Protein AF-A0A838R3R5-F1 (afdb_monomer)

Foldseek 3Di:
DPPPPQDDPLVLLVQLLVLLLCLLQVVAWDVSSCVSLVCLCDCPNDSAPQSNVVSVVVVVLDDPPDTGRAADDLLVVQQSLLSSQVSVDPDHQDPCCDDSNPSDNDPVRSVVRNVSSVVSVGDHDDCVRHHDPPCPVVNVPPVVNVVVVVVVVVVVVVVVVVVVD

Mean predicted aligned error: 8.19 Å

Radius of gyration: 20.99 Å; Cα contacts (8 Å, |Δi|>4): 171; chains: 1; bounding box: 46×51×62 Å

pLDDT: mean 89.34, std 12.68, range [43.94, 98.44]

Structure (mmCIF, N/CA/C/O backbone):
data_AF-A0A838R3R5-F1
#
_entry.id   AF-A0A838R3R5-F1
#
loop_
_atom_site.group_PDB
_atom_site.id
_atom_site.type_symbol
_atom_site.label_atom_id
_atom_site.label_alt_id
_atom_site.label_comp_id
_atom_site.label_asym_id
_atom_site.label_entity_id
_atom_site.label_seq_id
_atom_site.pdbx_PDB_ins_code
_atom_site.Cartn_x
_atom_site.Cartn_y
_atom_site.Cartn_z
_atom_site.occupancy
_atom_site.B_iso_or_equiv
_atom_site.auth_seq_id
_atom_site.auth_comp_id
_atom_site.auth_asym_id
_atom_site.auth_atom_id
_atom_site.pdbx_PDB_model_num
ATOM 1 N N . MET A 1 1 ? 26.598 14.215 -16.689 1.00 54.16 1 MET A N 1
ATOM 2 C CA . MET A 1 1 ? 25.705 13.860 -15.565 1.00 54.16 1 MET A CA 1
ATOM 3 C C . MET A 1 1 ? 25.576 12.348 -15.563 1.00 54.16 1 MET A C 1
ATOM 5 O O . MET A 1 1 ? 25.079 11.810 -16.541 1.00 54.16 1 MET A O 1
ATOM 9 N N . GLN A 1 2 ? 26.124 11.653 -14.564 1.00 43.94 2 GLN A N 1
ATOM 10 C CA . GLN A 1 2 ? 25.917 10.208 -14.434 1.00 43.94 2 GLN A CA 1
ATOM 11 C C . GLN A 1 2 ? 24.463 9.997 -14.007 1.00 43.94 2 GLN A C 1
ATOM 13 O O . GLN A 1 2 ? 24.061 10.499 -12.959 1.00 43.94 2 GLN A O 1
ATOM 18 N N . SER A 1 3 ? 23.665 9.325 -14.835 1.00 58.44 3 SER A N 1
ATOM 19 C CA . SER A 1 3 ? 22.312 8.914 -14.468 1.00 58.44 3 SER A CA 1
ATOM 20 C C . SER A 1 3 ? 22.428 7.895 -13.340 1.00 58.44 3 SER A C 1
ATOM 22 O O . SER A 1 3 ? 22.739 6.726 -13.577 1.00 58.44 3 SER A O 1
ATOM 24 N N . HIS A 1 4 ? 22.257 8.351 -12.101 1.00 68.31 4 HIS A N 1
ATOM 25 C CA . HIS A 1 4 ? 22.183 7.472 -10.945 1.00 68.31 4 HIS A CA 1
ATOM 26 C C . HIS A 1 4 ? 20.949 6.592 -11.147 1.00 68.31 4 HIS A C 1
ATOM 28 O O . HIS A 1 4 ? 19.823 7.069 -11.035 1.00 68.31 4 HIS A O 1
ATOM 34 N N . THR A 1 5 ? 21.162 5.343 -11.566 1.00 68.69 5 THR A N 1
ATOM 35 C CA . THR A 1 5 ? 20.061 4.389 -11.707 1.00 68.69 5 THR A CA 1
ATOM 36 C C . THR A 1 5 ? 19.579 4.106 -10.290 1.00 68.69 5 THR A C 1
ATOM 38 O O . THR A 1 5 ? 20.398 3.672 -9.473 1.00 68.69 5 THR A O 1
ATOM 41 N N . PRO A 1 6 ? 18.324 4.429 -9.943 1.00 77.69 6 PRO A N 1
ATOM 42 C CA . PRO A 1 6 ? 17.862 4.228 -8.584 1.00 77.69 6 PRO A CA 1
ATOM 43 C C . PRO A 1 6 ? 17.933 2.732 -8.256 1.00 77.69 6 PRO A C 1
ATOM 45 O O . PRO A 1 6 ? 17.656 1.880 -9.097 1.00 77.69 6 PRO A O 1
ATOM 48 N N . ASN A 1 7 ? 18.377 2.394 -7.049 1.00 88.56 7 ASN A N 1
ATOM 49 C CA . ASN A 1 7 ? 18.601 1.000 -6.681 1.00 88.56 7 ASN A CA 1
ATOM 50 C C . ASN A 1 7 ? 17.276 0.360 -6.232 1.00 88.56 7 ASN A C 1
ATOM 52 O O . ASN A 1 7 ? 16.624 0.878 -5.323 1.00 88.56 7 ASN A O 1
ATOM 56 N N . VAL A 1 8 ? 16.871 -0.737 -6.878 1.00 95.75 8 VAL A N 1
ATOM 57 C CA . VAL A 1 8 ? 15.650 -1.484 -6.536 1.00 95.75 8 VAL A CA 1
ATOM 58 C C . VAL A 1 8 ? 15.959 -2.497 -5.438 1.00 95.75 8 VAL A C 1
ATOM 60 O O . VAL A 1 8 ? 16.721 -3.444 -5.636 1.00 95.75 8 VAL A O 1
ATOM 63 N N . ASP A 1 9 ? 15.311 -2.341 -4.289 1.00 96.56 9 ASP A N 1
ATOM 64 C CA . ASP A 1 9 ? 15.384 -3.297 -3.186 1.00 96.56 9 ASP A CA 1
ATOM 65 C C . ASP A 1 9 ? 14.264 -4.334 -3.329 1.00 96.56 9 ASP A C 1
ATOM 67 O O . ASP A 1 9 ? 13.158 -4.195 -2.796 1.00 96.56 9 ASP A O 1
ATOM 71 N N . ARG A 1 10 ? 14.554 -5.396 -4.087 1.00 96.75 10 ARG A N 1
ATOM 72 C CA . ARG A 1 10 ? 13.579 -6.455 -4.390 1.00 96.75 10 ARG A CA 1
ATOM 73 C C . ARG A 1 10 ? 13.053 -7.161 -3.143 1.00 96.75 10 ARG A C 1
ATOM 75 O O . ARG A 1 10 ? 11.893 -7.564 -3.123 1.00 96.75 10 ARG A O 1
ATOM 82 N N . GLN A 1 11 ? 13.871 -7.293 -2.098 1.00 97.12 11 GLN A N 1
ATOM 83 C CA . GLN A 1 11 ? 13.434 -7.934 -0.860 1.00 97.12 11 GLN A CA 1
ATOM 84 C C . GLN A 1 11 ? 12.438 -7.046 -0.112 1.00 97.12 11 GLN A C 1
ATOM 86 O O . GLN A 1 11 ? 11.421 -7.543 0.375 1.00 97.12 11 GLN A O 1
ATOM 91 N N . ALA A 1 12 ? 12.696 -5.736 -0.037 1.00 97.12 12 ALA A N 1
ATOM 92 C CA . ALA A 1 12 ? 11.755 -4.794 0.560 1.00 97.12 12 ALA A CA 1
ATOM 93 C C . ALA A 1 12 ? 10.426 -4.762 -0.206 1.00 97.12 12 ALA A C 1
ATOM 95 O O . ALA A 1 12 ? 9.365 -4.868 0.413 1.00 97.12 12 ALA A O 1
ATOM 96 N N . ARG A 1 13 ? 10.483 -4.724 -1.543 1.00 97.94 13 ARG A N 1
ATOM 97 C CA . ARG A 1 13 ? 9.298 -4.809 -2.406 1.00 97.94 13 ARG A CA 1
ATOM 98 C C . ARG A 1 13 ? 8.491 -6.082 -2.181 1.00 97.94 13 ARG A C 1
ATOM 100 O O . ARG A 1 13 ? 7.292 -5.998 -1.932 1.00 97.94 13 ARG A O 1
ATOM 107 N N . ALA A 1 14 ? 9.140 -7.247 -2.205 1.00 98.12 14 ALA A N 1
ATOM 108 C CA . ALA A 1 14 ? 8.479 -8.532 -1.991 1.00 98.12 14 ALA A CA 1
ATOM 109 C C . ALA A 1 14 ? 7.804 -8.608 -0.612 1.00 98.12 14 ALA A C 1
ATOM 111 O O . ALA A 1 14 ? 6.658 -9.038 -0.500 1.00 98.12 14 ALA A O 1
ATOM 112 N N . ASN A 1 15 ? 8.484 -8.129 0.432 1.00 97.94 15 ASN A N 1
ATOM 113 C CA . ASN A 1 15 ? 7.961 -8.129 1.796 1.00 97.94 15 ASN A CA 1
ATOM 114 C C . ASN A 1 15 ? 6.746 -7.208 1.974 1.00 97.94 15 ASN A C 1
ATOM 116 O O . ASN A 1 15 ? 5.817 -7.574 2.702 1.00 97.94 15 ASN A O 1
ATOM 120 N N . LEU A 1 16 ? 6.771 -6.017 1.361 1.00 98.00 16 LEU A N 1
ATOM 121 C CA . LEU A 1 16 ? 5.654 -5.073 1.401 1.00 98.00 16 LEU A CA 1
ATOM 122 C C . LEU A 1 16 ? 4.482 -5.569 0.544 1.00 98.00 16 LEU A C 1
ATOM 124 O O . LEU A 1 16 ? 3.340 -5.514 0.996 1.00 98.00 16 LEU A O 1
ATOM 128 N N . ARG A 1 17 ? 4.760 -6.136 -0.639 1.00 98.25 17 ARG A N 1
ATOM 129 C CA . ARG A 1 17 ? 3.750 -6.762 -1.507 1.00 98.25 17 ARG A CA 1
ATOM 130 C C . ARG A 1 17 ? 3.025 -7.885 -0.775 1.00 98.25 17 ARG A C 1
ATOM 132 O O . ARG A 1 17 ? 1.802 -7.891 -0.751 1.00 98.25 17 ARG A O 1
ATOM 139 N N . ASP A 1 18 ? 3.759 -8.795 -0.137 1.00 98.44 18 ASP A N 1
ATOM 140 C CA . ASP A 1 18 ? 3.164 -9.879 0.652 1.00 98.44 18 ASP A CA 1
ATOM 141 C C . ASP A 1 18 ? 2.321 -9.346 1.822 1.00 98.44 18 ASP A C 1
ATOM 143 O O . ASP A 1 18 ? 1.209 -9.824 2.038 1.00 98.44 18 ASP A O 1
ATOM 147 N N . ALA A 1 19 ? 2.795 -8.321 2.542 1.00 97.94 19 ALA A N 1
ATOM 148 C CA . ALA A 1 19 ? 2.019 -7.699 3.618 1.00 97.94 19 ALA A CA 1
ATOM 149 C C . ALA A 1 19 ? 0.683 -7.150 3.100 1.00 97.94 19 ALA A C 1
ATOM 151 O O . ALA A 1 19 ? -0.371 -7.440 3.665 1.00 97.94 19 ALA A O 1
ATOM 152 N N . LEU A 1 20 ? 0.727 -6.406 1.992 1.00 97.94 20 LEU A N 1
ATOM 153 C CA . LEU A 1 20 ? -0.454 -5.807 1.386 1.00 97.94 20 LEU A CA 1
ATOM 154 C C . LEU A 1 20 ? -1.422 -6.870 0.852 1.00 97.94 20 LEU A C 1
ATOM 156 O O . LEU A 1 20 ? -2.618 -6.785 1.108 1.00 97.94 20 LEU A O 1
ATOM 160 N N . VAL A 1 21 ? -0.923 -7.922 0.197 1.00 98.44 21 VAL A N 1
ATOM 161 C CA . VAL A 1 21 ? -1.751 -9.050 -0.265 1.00 98.44 21 VAL A CA 1
ATOM 162 C C . VAL A 1 21 ? -2.422 -9.761 0.912 1.00 98.44 21 VAL A C 1
ATOM 164 O O . VAL A 1 21 ? -3.614 -10.064 0.850 1.00 98.44 21 VAL A O 1
ATOM 167 N N . GLN A 1 22 ? -1.702 -10.021 2.007 1.00 97.94 22 GLN A N 1
ATOM 168 C CA . GLN A 1 22 ? -2.294 -10.630 3.203 1.00 97.94 22 GLN A CA 1
ATOM 169 C C . GLN A 1 22 ? -3.373 -9.738 3.827 1.00 97.94 22 GLN A C 1
ATOM 171 O O . GLN A 1 22 ? -4.395 -10.253 4.278 1.00 97.94 22 GLN A O 1
ATOM 176 N N . TYR A 1 23 ? -3.181 -8.419 3.817 1.00 96.50 23 TYR A N 1
ATOM 177 C CA . TYR A 1 23 ? -4.169 -7.474 4.330 1.00 96.50 23 TYR A CA 1
ATOM 178 C C . TYR A 1 23 ? -5.419 -7.414 3.440 1.00 96.50 23 TYR A C 1
ATOM 180 O O . TYR A 1 23 ? -6.536 -7.588 3.925 1.00 96.50 23 TYR A O 1
ATOM 188 N N . MET A 1 24 ? -5.237 -7.291 2.121 1.00 97.12 24 MET A N 1
ATOM 189 C CA . MET A 1 24 ? -6.328 -7.289 1.137 1.00 97.12 24 MET A CA 1
ATOM 190 C C . MET A 1 24 ? -7.098 -8.617 1.091 1.00 97.12 24 MET A C 1
ATOM 192 O O . MET A 1 24 ? -8.277 -8.638 0.767 1.00 97.12 24 MET A O 1
ATOM 196 N N . THR A 1 25 ? -6.462 -9.742 1.425 1.00 97.19 25 THR A N 1
ATOM 197 C CA . THR A 1 25 ? -7.132 -11.055 1.512 1.00 97.19 25 THR A CA 1
ATOM 198 C C . THR A 1 25 ? -7.747 -11.333 2.888 1.00 97.19 25 THR A C 1
ATOM 200 O O . THR A 1 25 ? -8.300 -12.410 3.100 1.00 97.19 25 THR A O 1
ATOM 203 N N . GLY A 1 26 ? -7.647 -10.392 3.834 1.00 95.75 26 GLY A N 1
ATOM 204 C CA . GLY A 1 26 ? -8.177 -10.533 5.191 1.00 95.75 26 GLY A CA 1
ATOM 205 C C . GLY A 1 26 ? -7.423 -11.535 6.073 1.00 95.75 26 GLY A C 1
ATOM 206 O O . GLY A 1 26 ? -7.933 -11.920 7.124 1.00 95.75 26 GLY A O 1
ATOM 207 N N . LYS A 1 27 ? -6.221 -11.972 5.671 1.00 97.62 27 LYS A N 1
ATOM 208 C CA . LYS A 1 27 ? -5.369 -12.874 6.469 1.00 97.62 27 LYS A CA 1
ATOM 209 C C . LYS A 1 27 ? -4.743 -12.168 7.668 1.00 97.62 27 LY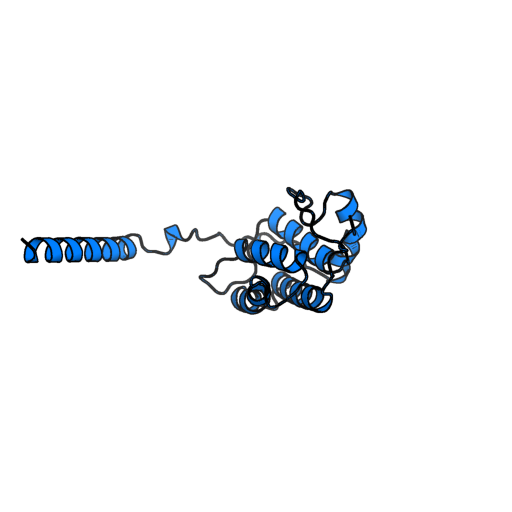S A C 1
ATOM 211 O O . LYS A 1 27 ? -4.525 -12.800 8.697 1.00 97.62 27 LYS A O 1
ATOM 216 N N . ILE A 1 28 ? -4.447 -10.880 7.520 1.00 97.31 28 ILE A N 1
ATOM 217 C CA . ILE A 1 28 ? -4.001 -10.002 8.605 1.00 97.31 28 ILE A CA 1
ATOM 218 C C . ILE A 1 28 ? -4.941 -8.800 8.711 1.00 97.31 28 ILE A C 1
ATOM 220 O O . ILE A 1 28 ? -5.642 -8.468 7.754 1.00 97.31 28 ILE A O 1
ATOM 224 N N . GLN A 1 29 ? -4.963 -8.170 9.881 1.00 95.06 29 GLN A N 1
ATOM 225 C CA . GLN A 1 29 ? -5.730 -6.951 10.149 1.00 95.06 29 GLN A CA 1
ATOM 226 C C . GLN A 1 29 ? -4.817 -5.719 10.159 1.00 95.06 29 GLN A C 1
ATOM 228 O O . GLN A 1 29 ? -3.603 -5.843 9.965 1.00 95.06 29 GLN A O 1
ATOM 233 N N . THR A 1 30 ? -5.407 -4.536 10.343 1.00 94.19 30 THR A N 1
ATOM 234 C CA . THR A 1 30 ? -4.725 -3.251 10.158 1.00 94.19 30 THR A CA 1
ATOM 235 C C . THR A 1 30 ? -3.476 -3.104 11.027 1.00 94.19 30 THR A C 1
ATOM 237 O O . THR A 1 30 ? -2.467 -2.636 10.515 1.00 94.19 30 THR A O 1
ATOM 240 N N . PHE A 1 31 ? -3.470 -3.572 12.283 1.00 94.81 31 PHE A 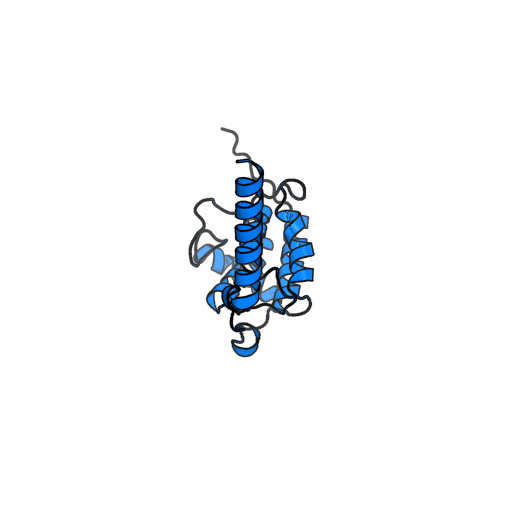N 1
ATOM 241 C CA . PHE A 1 31 ? -2.286 -3.432 13.147 1.00 94.81 31 PHE A CA 1
ATOM 242 C C . PHE A 1 31 ? -1.126 -4.313 12.680 1.00 94.81 31 PHE A C 1
ATOM 244 O O . PHE A 1 31 ? 0.003 -3.852 12.549 1.00 94.81 31 PHE A O 1
ATOM 251 N N . ALA A 1 32 ? -1.409 -5.572 12.340 1.00 96.31 32 ALA A N 1
ATOM 252 C CA . ALA A 1 32 ? -0.392 -6.476 11.808 1.00 96.31 32 ALA A CA 1
ATOM 253 C C . ALA A 1 32 ? 0.135 -6.020 10.433 1.00 96.31 32 ALA A C 1
ATOM 255 O O . ALA A 1 32 ? 1.290 -6.281 10.088 1.00 96.31 32 ALA A O 1
ATOM 256 N N . PHE A 1 33 ? -0.701 -5.355 9.630 1.00 96.31 33 PHE A N 1
ATOM 257 C CA . PHE A 1 33 ? -0.260 -4.710 8.397 1.00 96.31 33 PHE A CA 1
ATOM 258 C C . PHE A 1 33 ? 0.632 -3.496 8.688 1.00 96.31 33 PHE A C 1
ATOM 260 O O . PHE A 1 33 ? 1.713 -3.397 8.101 1.00 96.31 33 PHE A O 1
ATOM 267 N N . ASP A 1 34 ? 0.234 -2.627 9.618 1.00 95.00 34 ASP A N 1
ATOM 268 C CA . ASP A 1 34 ? 0.987 -1.431 9.997 1.00 95.00 34 ASP A CA 1
ATOM 269 C C . ASP A 1 34 ? 2.371 -1.770 10.566 1.00 95.00 34 ASP A C 1
ATOM 271 O O . ASP A 1 34 ? 3.371 -1.230 10.101 1.00 95.00 34 ASP A O 1
ATOM 275 N N . ASP A 1 35 ? 2.483 -2.768 11.447 1.00 95.12 35 ASP A N 1
ATOM 276 C CA . ASP A 1 35 ? 3.774 -3.263 11.955 1.00 95.12 35 ASP A CA 1
ATOM 277 C C . ASP A 1 35 ? 4.735 -3.658 10.817 1.00 95.12 35 ASP A C 1
ATOM 279 O O . ASP A 1 35 ? 5.954 -3.455 10.876 1.00 95.12 35 ASP A O 1
ATOM 283 N N . ARG A 1 36 ? 4.193 -4.234 9.736 1.00 96.56 36 ARG A N 1
ATOM 284 C CA . ARG A 1 36 ? 4.977 -4.654 8.569 1.00 96.56 36 ARG A CA 1
ATOM 285 C C . ARG A 1 36 ? 5.278 -3.502 7.614 1.00 96.56 36 ARG A C 1
ATOM 287 O O . ARG A 1 36 ? 6.332 -3.548 6.975 1.00 96.56 36 ARG A O 1
ATOM 294 N N . ASN A 1 37 ? 4.376 -2.531 7.489 1.00 96.12 37 ASN A N 1
ATOM 295 C CA . ASN A 1 37 ? 4.519 -1.362 6.625 1.00 96.12 37 ASN A CA 1
ATOM 296 C C . ASN A 1 37 ? 5.460 -0.316 7.244 1.00 96.12 37 ASN A C 1
ATOM 298 O O . ASN A 1 37 ? 6.422 0.100 6.601 1.00 96.12 37 ASN A O 1
ATOM 302 N N . SER A 1 38 ? 5.234 0.046 8.509 1.00 94.19 38 SER A N 1
ATOM 303 C CA . SER A 1 38 ? 5.866 1.158 9.234 1.00 94.19 38 SER A CA 1
ATOM 304 C C . SER A 1 38 ? 7.394 1.119 9.238 1.00 94.19 38 SER A C 1
ATOM 306 O O . SER A 1 38 ? 8.053 2.161 9.193 1.00 94.19 38 SER A O 1
ATOM 308 N N . LYS A 1 39 ? 7.992 -0.077 9.182 1.00 94.81 39 LYS A N 1
ATOM 309 C CA . LYS A 1 39 ? 9.448 -0.230 9.052 1.00 94.81 39 LYS A CA 1
ATOM 310 C C . LYS A 1 39 ? 10.012 0.490 7.818 1.00 94.81 39 LYS A C 1
ATOM 312 O O . LYS A 1 39 ? 11.114 1.026 7.887 1.00 94.81 39 LYS A O 1
ATOM 317 N N . TYR A 1 40 ? 9.262 0.555 6.716 1.00 95.75 40 TYR A N 1
ATOM 318 C CA . TYR A 1 40 ? 9.694 1.177 5.461 1.00 95.75 40 TYR A CA 1
ATOM 319 C C . TYR A 1 40 ? 9.449 2.687 5.384 1.00 95.75 40 TYR A C 1
ATOM 321 O O . TYR A 1 40 ? 10.007 3.339 4.504 1.00 95.75 40 TYR A O 1
ATOM 329 N N . ILE A 1 41 ? 8.686 3.259 6.317 1.00 90.25 41 ILE A N 1
ATOM 330 C CA . ILE A 1 41 ? 8.488 4.713 6.411 1.00 90.25 41 ILE A CA 1
ATOM 331 C C . ILE A 1 41 ? 9.821 5.392 6.763 1.00 90.25 41 ILE A C 1
ATOM 333 O O . ILE A 1 41 ? 10.178 6.450 6.236 1.00 90.25 41 ILE A O 1
ATOM 337 N N . SER A 1 42 ? 10.614 4.751 7.627 1.00 84.06 42 SER A N 1
ATOM 338 C CA . SER A 1 42 ? 11.939 5.247 7.995 1.00 84.06 42 SER A CA 1
ATOM 339 C C . SER A 1 42 ? 12.966 5.025 6.874 1.00 84.06 42 SER A C 1
ATOM 341 O O . SER A 1 42 ? 12.999 3.987 6.214 1.00 84.06 42 SER A O 1
ATOM 343 N N . SER A 1 43 ? 13.887 5.976 6.690 1.00 75.31 43 SER A N 1
ATOM 344 C CA . SER A 1 43 ? 14.920 5.916 5.640 1.00 75.31 43 SER A CA 1
ATOM 345 C C . SER A 1 43 ? 15.973 4.817 5.817 1.00 75.31 43 SER A C 1
ATOM 347 O O . SER A 1 43 ? 16.850 4.684 4.968 1.00 75.31 43 SER A O 1
ATOM 349 N N . ARG A 1 44 ? 15.935 4.054 6.916 1.00 88.44 44 ARG A N 1
ATOM 350 C CA . ARG A 1 44 ? 16.995 3.102 7.280 1.00 88.44 44 ARG A CA 1
ATOM 351 C C . ARG A 1 44 ? 16.710 1.661 6.865 1.00 88.44 44 ARG A C 1
ATOM 353 O O . ARG A 1 44 ? 17.645 0.871 6.818 1.00 88.44 44 ARG A O 1
ATOM 360 N N . SER A 1 45 ? 15.458 1.310 6.574 1.00 92.56 45 SER A N 1
ATOM 361 C CA . SER A 1 45 ? 15.065 -0.087 6.334 1.00 92.56 45 SER A CA 1
ATOM 362 C C . SER A 1 45 ? 15.069 -0.504 4.866 1.00 92.56 45 SER A C 1
ATOM 364 O O . SER A 1 45 ? 14.965 -1.694 4.582 1.00 92.56 45 SER A O 1
ATOM 366 N N . THR A 1 46 ? 15.182 0.447 3.937 1.00 95.75 46 THR A N 1
ATOM 367 C CA . THR A 1 46 ? 15.372 0.171 2.511 1.00 95.75 46 THR A CA 1
ATOM 368 C C . THR A 1 46 ? 15.989 1.377 1.804 1.00 95.75 46 THR A C 1
ATOM 370 O O . THR A 1 46 ? 15.739 2.528 2.172 1.00 95.75 46 THR A O 1
ATOM 373 N N . ILE A 1 47 ? 16.794 1.106 0.779 1.00 94.62 47 ILE A N 1
ATOM 374 C CA . ILE A 1 47 ? 17.349 2.122 -0.127 1.00 94.62 47 ILE A CA 1
ATOM 375 C C . ILE A 1 47 ? 16.394 2.461 -1.283 1.00 94.62 47 ILE A C 1
ATOM 377 O O . ILE A 1 47 ? 16.618 3.449 -1.981 1.00 94.62 47 ILE A O 1
ATOM 381 N N . ASP A 1 48 ? 15.331 1.672 -1.483 1.00 95.81 48 ASP A N 1
ATOM 382 C CA . ASP A 1 48 ? 14.356 1.891 -2.551 1.00 95.81 48 ASP A CA 1
ATOM 383 C C . ASP A 1 48 ? 13.385 3.013 -2.175 1.00 95.81 48 ASP A C 1
ATOM 385 O O . ASP A 1 48 ? 12.483 2.861 -1.346 1.00 95.81 48 ASP A O 1
ATOM 389 N N . LEU A 1 49 ? 13.567 4.167 -2.814 1.00 94.88 49 LEU A N 1
ATOM 390 C CA . LEU A 1 49 ? 12.734 5.347 -2.590 1.00 94.88 49 LEU A CA 1
ATOM 391 C C . LEU A 1 49 ? 11.263 5.117 -2.962 1.00 94.88 49 LEU A C 1
ATOM 393 O O . LEU A 1 49 ? 10.393 5.728 -2.346 1.00 94.88 49 LEU A O 1
ATOM 397 N N . SER A 1 50 ? 10.977 4.216 -3.907 1.00 96.12 50 SER A N 1
ATOM 398 C CA . SER A 1 50 ? 9.601 3.899 -4.310 1.00 96.12 50 SER A CA 1
ATOM 399 C C . SER A 1 50 ? 8.881 3.147 -3.196 1.00 96.12 50 SER A C 1
ATOM 401 O O . SER A 1 50 ? 7.744 3.473 -2.876 1.00 96.12 50 SER A O 1
ATOM 403 N N . VAL A 1 51 ? 9.562 2.192 -2.547 1.00 97.06 51 VAL A N 1
ATOM 404 C CA . VAL A 1 51 ? 9.014 1.459 -1.390 1.00 97.06 51 VAL A CA 1
ATOM 405 C C . VAL A 1 51 ? 8.714 2.415 -0.240 1.00 97.06 51 VAL A C 1
ATOM 407 O O . VAL A 1 51 ? 7.656 2.315 0.373 1.00 97.06 51 VAL A O 1
ATOM 410 N N . ARG A 1 52 ? 9.610 3.371 0.030 1.00 95.44 52 ARG A N 1
ATOM 411 C CA . ARG A 1 52 ? 9.404 4.379 1.081 1.00 95.44 52 ARG A CA 1
ATOM 412 C C . ARG A 1 52 ? 8.196 5.265 0.791 1.00 95.44 52 ARG A C 1
ATOM 414 O O . ARG A 1 52 ? 7.360 5.450 1.665 1.00 95.44 52 ARG A O 1
ATOM 421 N N . ALA A 1 53 ? 8.095 5.784 -0.432 1.00 94.88 53 ALA A N 1
ATOM 422 C CA . ALA A 1 53 ? 6.973 6.625 -0.840 1.00 94.88 53 ALA A CA 1
ATOM 423 C C . ALA A 1 53 ? 5.639 5.865 -0.759 1.00 94.88 53 ALA A C 1
ATOM 425 O O . ALA A 1 53 ? 4.702 6.344 -0.130 1.00 94.88 53 ALA A O 1
ATOM 426 N N . ILE A 1 54 ? 5.587 4.644 -1.300 1.00 96.31 54 ILE A N 1
ATOM 427 C CA . ILE A 1 54 ? 4.409 3.773 -1.211 1.00 96.31 54 ILE A CA 1
ATOM 428 C C . ILE A 1 54 ? 4.048 3.485 0.249 1.00 96.31 54 ILE A C 1
ATOM 430 O O . ILE A 1 54 ? 2.879 3.536 0.605 1.00 96.31 54 ILE A O 1
ATOM 434 N N . SER A 1 55 ? 5.031 3.207 1.106 1.00 96.12 55 SER A N 1
ATOM 435 C CA . SER A 1 55 ? 4.797 2.934 2.526 1.00 96.12 55 SER A CA 1
ATOM 436 C C . SER A 1 55 ? 4.157 4.118 3.260 1.00 96.12 55 SER A C 1
ATOM 438 O O . SER A 1 55 ? 3.222 3.915 4.037 1.00 96.12 55 SER A O 1
ATOM 440 N N . CYS A 1 56 ? 4.604 5.346 2.972 1.00 93.88 56 CYS A N 1
ATOM 441 C CA . CYS A 1 56 ? 4.001 6.572 3.501 1.00 93.88 56 CYS A CA 1
ATOM 442 C C . CYS A 1 56 ? 2.553 6.772 3.024 1.00 93.88 56 CYS A C 1
ATOM 444 O O . CYS A 1 56 ? 1.691 7.138 3.821 1.00 93.88 56 CYS A O 1
ATOM 446 N N . GLU A 1 57 ? 2.274 6.516 1.744 1.00 93.44 57 GLU A N 1
ATOM 447 C CA . GLU A 1 57 ? 0.909 6.605 1.208 1.00 93.44 57 GLU A CA 1
ATOM 448 C C . GLU A 1 57 ? -0.002 5.539 1.826 1.00 93.44 57 GLU A C 1
ATOM 450 O O . GLU A 1 57 ? -1.096 5.853 2.284 1.00 93.44 57 GLU A O 1
ATOM 455 N N . LEU A 1 58 ? 0.473 4.293 1.939 1.00 93.81 58 LEU A N 1
ATOM 456 C CA . LEU A 1 58 ? -0.266 3.209 2.592 1.00 93.81 58 LEU A CA 1
ATOM 457 C C . LEU A 1 58 ? -0.593 3.540 4.051 1.00 93.81 58 LEU A C 1
ATOM 459 O O . LEU A 1 58 ? -1.706 3.269 4.486 1.00 93.81 58 LEU A O 1
ATOM 463 N N . TYR A 1 59 ? 0.335 4.178 4.772 1.00 91.19 59 TYR A N 1
ATOM 464 C CA . TYR A 1 59 ? 0.106 4.642 6.142 1.00 91.19 59 TYR A CA 1
ATOM 465 C C . TYR A 1 59 ? -1.042 5.656 6.240 1.00 91.19 59 TYR A C 1
ATOM 467 O O . TYR A 1 59 ? -1.791 5.663 7.208 1.00 91.19 59 TYR A O 1
ATOM 475 N N . SER A 1 60 ? -1.240 6.472 5.205 1.00 86.38 60 SER A N 1
ATOM 476 C CA . SER A 1 60 ? -2.324 7.459 5.170 1.00 86.38 60 SER A CA 1
ATOM 477 C C . SER A 1 60 ? -3.699 6.846 4.859 1.00 86.38 60 SER A C 1
ATOM 479 O O . SER A 1 60 ? -4.713 7.532 4.984 1.00 86.38 60 SER A O 1
ATOM 481 N N . ILE A 1 61 ? -3.752 5.575 4.437 1.00 82.50 61 ILE A N 1
ATOM 482 C CA . ILE A 1 61 ? -4.987 4.889 4.025 1.00 82.50 61 ILE A CA 1
ATOM 483 C C . ILE A 1 61 ? -5.667 4.162 5.200 1.00 82.50 61 ILE A C 1
ATOM 485 O O . ILE A 1 61 ? -6.874 3.917 5.134 1.00 82.50 61 ILE A O 1
ATOM 489 N N . HIS A 1 62 ? -4.951 3.821 6.278 1.00 76.69 62 HIS A N 1
ATOM 490 C CA . HIS A 1 62 ? -5.506 3.040 7.395 1.00 76.69 62 HIS A CA 1
ATOM 491 C C . HIS A 1 62 ? -5.773 3.858 8.677 1.00 76.69 62 HIS A C 1
ATOM 493 O O . HIS A 1 62 ? -5.202 4.923 8.882 1.00 76.69 62 HIS A O 1
ATOM 499 N N . ASP A 1 63 ? -6.701 3.385 9.525 1.00 72.19 63 ASP A N 1
ATOM 500 C CA . ASP A 1 63 ? -7.067 3.996 10.821 1.00 72.19 63 ASP A CA 1
ATOM 501 C C . ASP A 1 63 ? -6.245 3.347 11.952 1.00 72.19 63 ASP A C 1
ATOM 503 O O . ASP A 1 63 ? -6.440 2.177 12.279 1.00 72.19 63 ASP A O 1
ATOM 507 N N . ASP A 1 64 ? -5.347 4.114 12.576 1.00 72.19 64 ASP A N 1
ATOM 508 C CA . ASP A 1 64 ? -4.422 3.634 13.619 1.00 72.19 64 ASP A CA 1
ATOM 509 C C . ASP A 1 64 ? -5.093 3.308 14.966 1.00 72.19 64 ASP A C 1
ATOM 511 O O . ASP A 1 64 ? -4.441 2.829 15.896 1.00 72.19 64 ASP A O 1
ATOM 515 N N . PHE A 1 65 ? -6.389 3.585 15.135 1.00 82.69 65 PHE A N 1
ATOM 516 C CA . PHE A 1 65 ? -7.017 3.507 16.457 1.00 82.69 65 PHE A CA 1
ATOM 517 C C . PHE A 1 65 ? -7.727 2.186 16.754 1.00 82.69 65 PHE A C 1
ATOM 519 O O . PHE A 1 65 ? -8.063 1.931 17.914 1.00 82.69 65 PHE A O 1
ATOM 526 N N . VAL A 1 66 ? -8.026 1.361 15.749 1.00 86.19 66 VAL A N 1
ATOM 527 C CA . VAL A 1 66 ? -8.784 0.115 15.937 1.00 86.19 66 VAL A CA 1
ATOM 528 C C . VAL A 1 66 ? -8.253 -0.968 15.017 1.00 86.19 66 VAL A C 1
ATOM 530 O O . VAL A 1 66 ? -8.135 -0.745 13.822 1.00 86.19 66 VAL A O 1
ATOM 533 N N . ASP A 1 67 ? -8.048 -2.171 15.551 1.00 92.75 67 ASP A N 1
ATOM 534 C CA . ASP A 1 67 ? -7.715 -3.312 14.707 1.00 92.75 67 ASP A CA 1
ATOM 535 C C . ASP A 1 67 ? -8.936 -3.748 13.887 1.00 92.75 67 ASP A C 1
ATOM 537 O O . ASP A 1 67 ? -9.997 -4.079 14.434 1.00 92.75 67 ASP A O 1
ATOM 541 N N . HIS A 1 68 ? -8.826 -3.674 12.564 1.00 90.06 68 HIS A N 1
ATOM 542 C CA . HIS A 1 68 ? -9.920 -3.995 11.659 1.00 90.06 68 HIS A CA 1
ATOM 543 C C . HIS A 1 68 ? -9.429 -4.643 10.353 1.00 90.06 68 HIS A C 1
ATOM 545 O O . 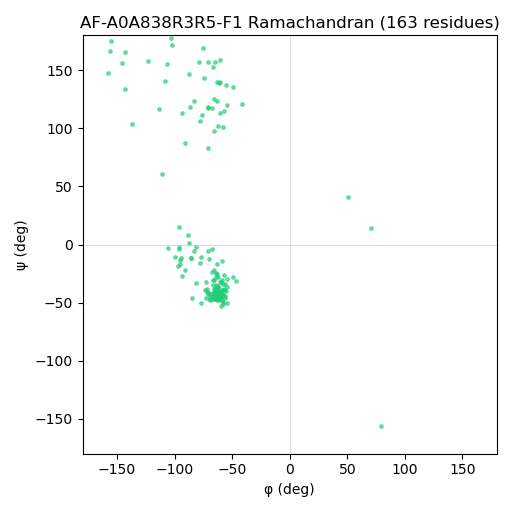HIS A 1 68 ? -8.292 -4.426 9.932 1.00 90.06 68 HIS A O 1
ATOM 551 N N . PRO A 1 69 ? -10.284 -5.419 9.659 1.00 93.06 69 PRO A N 1
ATOM 552 C CA . PRO A 1 69 ? -10.073 -5.769 8.257 1.00 93.06 69 PRO A CA 1
ATOM 553 C C . PRO A 1 69 ? -10.044 -4.522 7.378 1.00 93.06 69 PRO A C 1
ATOM 555 O O . PRO A 1 69 ? -10.610 -3.494 7.746 1.00 93.06 69 PRO A O 1
ATOM 558 N N . ILE A 1 70 ? -9.448 -4.635 6.197 1.00 93.38 70 ILE A N 1
ATOM 559 C CA . ILE A 1 70 ? -9.323 -3.532 5.247 1.00 93.38 70 ILE A CA 1
ATOM 560 C C . ILE A 1 70 ? -10.643 -2.794 4.984 1.00 93.38 70 ILE A C 1
ATOM 562 O O . ILE A 1 70 ? -11.694 -3.409 4.800 1.00 93.38 70 ILE A O 1
ATOM 566 N N . SER A 1 71 ? -10.574 -1.460 4.975 1.00 92.25 71 SER A N 1
ATOM 567 C CA . SER A 1 71 ? -11.726 -0.592 4.743 1.00 92.25 71 SER A CA 1
ATOM 568 C C . SER A 1 71 ? -11.361 0.554 3.804 1.00 92.25 71 SER A C 1
ATOM 570 O O . SER A 1 71 ? -10.721 1.511 4.226 1.00 92.25 71 SER A O 1
ATOM 572 N N . VAL A 1 72 ? -11.776 0.471 2.541 1.00 92.81 72 VAL A N 1
ATOM 573 C CA . VAL A 1 72 ? -11.480 1.447 1.482 1.00 92.81 72 VAL A CA 1
ATOM 574 C C . VAL A 1 72 ? -12.677 1.625 0.538 1.00 92.81 72 VAL A C 1
ATOM 576 O O . VAL A 1 72 ? -13.625 0.836 0.533 1.00 92.81 72 VAL A O 1
ATOM 579 N N . THR A 1 73 ? -12.652 2.680 -0.276 1.00 93.44 73 THR A N 1
ATOM 580 C CA . THR A 1 73 ? -13.606 2.856 -1.385 1.00 93.44 73 THR A CA 1
ATOM 581 C C . THR A 1 73 ? -13.250 1.924 -2.559 1.00 93.44 73 THR A C 1
ATOM 583 O O . THR A 1 73 ? -12.156 1.349 -2.557 1.00 93.44 73 THR A O 1
ATOM 586 N N . PRO A 1 74 ?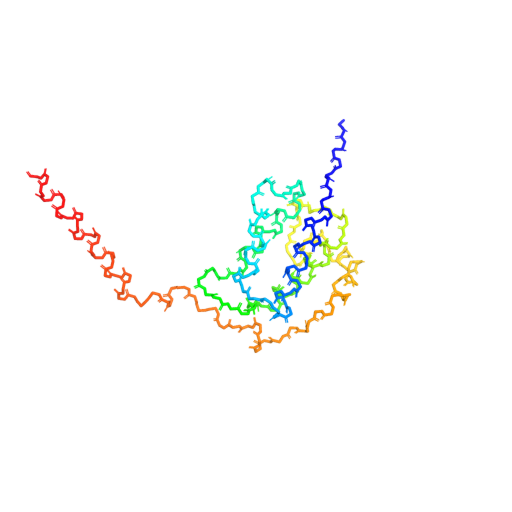 -14.116 1.769 -3.582 1.00 95.12 74 PRO A N 1
ATOM 587 C CA . PRO A 1 74 ? -13.762 1.035 -4.801 1.00 95.12 74 PRO A CA 1
ATOM 588 C C . PRO A 1 74 ? -12.490 1.572 -5.474 1.00 95.12 74 PRO A C 1
ATOM 590 O O . PRO A 1 74 ? -11.648 0.798 -5.919 1.00 95.12 74 PRO A O 1
ATOM 593 N N . GLU A 1 75 ? -12.319 2.894 -5.503 1.00 94.50 75 GLU A N 1
ATOM 594 C CA . GLU A 1 75 ? -11.134 3.548 -6.063 1.00 94.50 75 GLU A CA 1
ATOM 595 C C . GLU A 1 75 ? -9.900 3.243 -5.215 1.00 94.50 75 GLU A C 1
ATOM 597 O O . GLU A 1 75 ? -8.864 2.871 -5.754 1.00 94.50 75 GLU A O 1
ATOM 602 N N . GLY A 1 76 ? -10.025 3.319 -3.885 1.00 94.00 76 GLY A N 1
ATOM 603 C CA 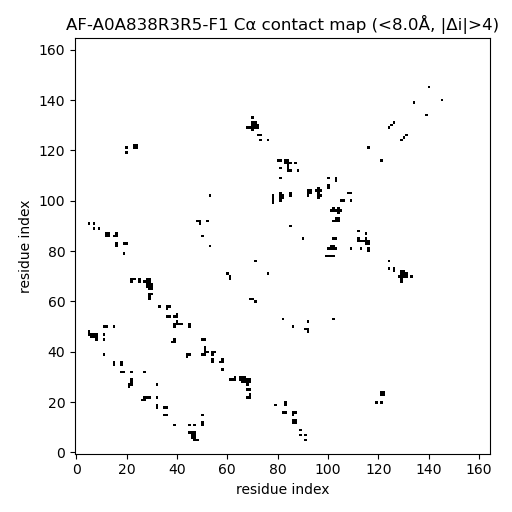. GLY A 1 76 ? -8.953 2.922 -2.975 1.00 94.00 76 GLY A CA 1
ATOM 604 C C . GLY A 1 76 ? -8.549 1.461 -3.171 1.00 94.00 76 GLY A C 1
ATOM 605 O O . GLY A 1 76 ? -7.363 1.152 -3.204 1.00 94.00 76 GLY A O 1
ATOM 606 N N . TRP A 1 77 ? -9.513 0.562 -3.377 1.00 96.19 77 TRP A N 1
ATOM 607 C CA . TRP A 1 77 ? -9.239 -0.847 -3.666 1.00 96.19 77 TRP A CA 1
ATOM 608 C C . TRP A 1 77 ? -8.429 -1.041 -4.950 1.00 96.19 77 TRP A C 1
ATOM 610 O O . TRP A 1 77 ? -7.458 -1.801 -4.965 1.00 96.19 77 TRP A O 1
ATOM 620 N N . GLU A 1 78 ? -8.808 -0.340 -6.017 1.00 96.75 78 GLU A N 1
ATOM 621 C CA . GLU A 1 78 ? -8.093 -0.381 -7.291 1.00 96.75 78 GLU A CA 1
ATOM 622 C C . GLU A 1 78 ? -6.682 0.209 -7.166 1.00 96.75 78 GLU A C 1
ATOM 624 O O . GLU A 1 78 ? -5.718 -0.397 -7.635 1.00 96.75 78 GLU A O 1
ATOM 629 N N . THR A 1 79 ? -6.518 1.313 -6.434 1.00 96.06 79 THR A N 1
ATOM 630 C CA . THR A 1 79 ? -5.197 1.863 -6.104 1.00 96.06 79 THR A CA 1
ATOM 631 C C . THR A 1 79 ? -4.321 0.828 -5.395 1.00 96.06 79 THR A C 1
ATOM 633 O O . THR A 1 79 ? -3.163 0.634 -5.762 1.00 96.06 79 THR A O 1
ATOM 636 N N . LEU A 1 80 ? -4.861 0.092 -4.418 1.00 97.00 80 LEU A N 1
ATOM 637 C CA . LEU A 1 80 ? -4.103 -0.955 -3.728 1.00 97.00 80 LEU A CA 1
ATOM 638 C C . LEU A 1 80 ? -3.727 -2.118 -4.658 1.00 97.00 80 LEU A C 1
ATOM 640 O O . LEU A 1 80 ? -2.600 -2.612 -4.578 1.00 97.00 80 LEU A O 1
ATOM 644 N N . ARG A 1 81 ? -4.607 -2.524 -5.587 1.00 98.00 81 ARG A N 1
ATOM 645 C CA . ARG A 1 81 ? -4.258 -3.508 -6.633 1.00 98.00 81 ARG A CA 1
ATOM 646 C C . ARG A 1 81 ? -3.079 -3.033 -7.484 1.00 98.00 81 ARG A C 1
ATOM 648 O O . ARG A 1 81 ? -2.161 -3.816 -7.740 1.00 98.00 81 ARG A O 1
ATOM 655 N N . ARG A 1 82 ? -3.073 -1.758 -7.879 1.00 97.94 82 ARG A N 1
ATOM 656 C CA . ARG A 1 82 ? -1.985 -1.143 -8.657 1.00 97.94 82 ARG A CA 1
ATOM 657 C C . ARG A 1 82 ? -0.677 -1.127 -7.872 1.00 97.94 82 ARG A C 1
ATOM 659 O O . ARG A 1 82 ? 0.361 -1.498 -8.415 1.00 97.94 82 ARG A O 1
ATOM 666 N N . VAL A 1 83 ? -0.723 -0.815 -6.575 1.00 97.94 83 VAL A N 1
ATOM 667 C CA . VAL A 1 83 ? 0.443 -0.915 -5.679 1.00 97.94 83 VAL A CA 1
ATOM 668 C C . VAL A 1 83 ? 0.983 -2.345 -5.608 1.00 97.94 83 VAL A C 1
ATOM 670 O O . VAL A 1 83 ? 2.192 -2.539 -5.737 1.00 97.94 83 VAL A O 1
ATOM 673 N N . VAL A 1 84 ? 0.118 -3.355 -5.450 1.00 98.44 84 VAL A N 1
ATOM 674 C CA . VAL A 1 84 ? 0.539 -4.770 -5.428 1.00 98.44 84 VAL A CA 1
ATOM 675 C C . VAL A 1 84 ? 1.299 -5.139 -6.703 1.00 98.44 84 VAL A C 1
ATOM 677 O O . VAL A 1 84 ? 2.359 -5.763 -6.616 1.00 98.44 84 VAL A O 1
ATOM 680 N N . ALA A 1 85 ? 0.791 -4.746 -7.873 1.00 98.31 85 ALA A N 1
ATOM 681 C CA . ALA A 1 85 ? 1.469 -4.994 -9.141 1.00 98.31 85 ALA A CA 1
ATOM 682 C C . ALA A 1 85 ? 2.786 -4.225 -9.259 1.00 98.31 85 ALA A C 1
ATOM 684 O O . ALA A 1 85 ? 3.802 -4.820 -9.607 1.00 98.31 85 ALA A O 1
ATOM 685 N N . PHE A 1 86 ? 2.795 -2.932 -8.926 1.00 98.19 86 PHE A N 1
ATOM 686 C CA . PHE A 1 86 ? 3.983 -2.084 -9.016 1.00 98.19 86 PHE A CA 1
ATOM 687 C C . PHE A 1 86 ? 5.135 -2.618 -8.163 1.00 98.19 86 PHE A C 1
ATOM 689 O O . PHE A 1 86 ? 6.273 -2.687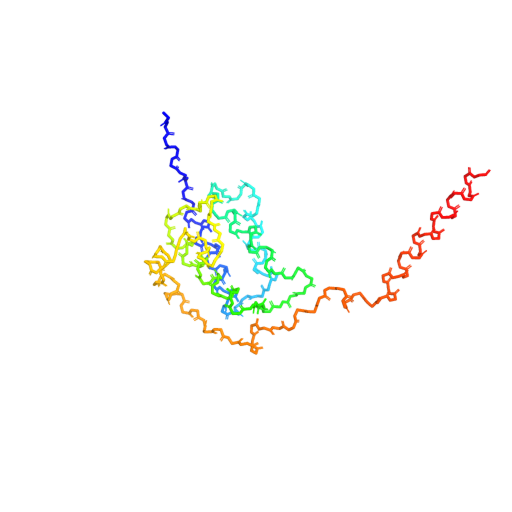 -8.630 1.00 98.19 86 PHE A O 1
ATOM 696 N N . LEU A 1 87 ? 4.845 -3.078 -6.941 1.00 98.12 87 LEU A N 1
ATOM 697 C CA . LEU A 1 87 ? 5.831 -3.726 -6.072 1.00 98.12 87 LEU A CA 1
ATOM 698 C C . LEU A 1 87 ? 6.372 -5.042 -6.666 1.00 98.12 87 LEU A C 1
ATOM 700 O O . LEU A 1 87 ? 7.413 -5.523 -6.235 1.00 98.12 87 LEU A O 1
ATOM 704 N N . GLY A 1 88 ? 5.701 -5.634 -7.655 1.00 97.94 88 GLY A N 1
ATOM 705 C CA . GLY A 1 88 ? 6.196 -6.776 -8.427 1.00 97.94 88 GLY A CA 1
ATOM 706 C C . GLY A 1 88 ? 7.137 -6.414 -9.583 1.00 97.94 88 GLY A C 1
ATOM 707 O O . GLY A 1 88 ? 7.673 -7.320 -10.214 1.00 97.94 88 GLY A O 1
ATOM 708 N N . THR A 1 89 ? 7.341 -5.127 -9.870 1.00 97.56 89 THR A N 1
ATOM 709 C CA . THR A 1 89 ? 8.178 -4.643 -10.980 1.00 97.56 89 THR A CA 1
ATOM 710 C C . THR A 1 89 ? 9.550 -4.156 -10.505 1.00 97.56 89 THR A C 1
ATOM 712 O O . THR A 1 89 ? 9.768 -3.957 -9.308 1.00 97.56 89 THR A O 1
ATOM 715 N N . ASP A 1 90 ? 10.444 -3.865 -11.455 1.00 97.00 90 ASP A N 1
ATOM 716 C CA . ASP A 1 90 ? 11.677 -3.088 -11.239 1.00 97.00 90 ASP A CA 1
ATOM 717 C C . ASP A 1 90 ? 11.487 -1.586 -11.602 1.00 97.00 90 ASP A C 1
ATOM 719 O O . ASP A 1 90 ? 12.460 -0.850 -11.750 1.00 97.00 90 ASP A O 1
ATOM 723 N N . LEU A 1 91 ? 10.243 -1.100 -11.758 1.00 96.50 91 LEU A N 1
ATOM 724 C CA . LEU A 1 91 ? 9.958 0.308 -12.077 1.00 96.50 91 LEU A CA 1
ATOM 725 C C . LEU A 1 91 ? 10.245 1.232 -10.888 1.00 96.50 91 LEU A C 1
ATOM 727 O O . LEU A 1 91 ? 10.186 0.822 -9.727 1.00 96.50 91 LEU A O 1
ATOM 731 N N . HIS A 1 92 ? 10.490 2.509 -11.171 1.00 95.69 92 HIS A N 1
ATOM 732 C CA . HIS A 1 92 ? 10.663 3.542 -10.152 1.00 95.69 92 HIS A CA 1
ATOM 733 C C . HIS A 1 92 ? 9.473 4.482 -10.117 1.00 95.69 92 HIS A C 1
ATOM 735 O O . HIS A 1 92 ? 8.943 4.856 -11.164 1.00 95.69 92 HIS A O 1
ATOM 741 N N . LEU A 1 93 ? 9.087 4.878 -8.905 1.00 94.88 93 LEU A N 1
ATOM 742 C CA . LEU A 1 93 ? 8.047 5.873 -8.726 1.00 94.88 93 LEU A CA 1
ATOM 743 C C . LEU A 1 93 ? 8.555 7.205 -9.277 1.00 94.88 93 LEU A C 1
ATOM 745 O O . LEU A 1 93 ? 9.632 7.669 -8.891 1.00 94.88 93 LEU A O 1
ATOM 749 N N . GLN A 1 94 ? 7.794 7.801 -10.189 1.00 93.06 94 GLN A N 1
ATOM 750 C CA . GLN A 1 94 ? 8.118 9.117 -10.726 1.00 93.06 94 GLN A CA 1
ATOM 751 C C . GLN A 1 94 ? 7.508 10.204 -9.842 1.00 93.06 94 GLN A C 1
ATOM 753 O O . GLN A 1 94 ? 6.455 10.007 -9.240 1.00 93.06 94 GLN A O 1
ATOM 758 N N . ALA A 1 95 ? 8.185 11.347 -9.730 1.00 84.31 95 ALA A N 1
ATOM 759 C CA . ALA A 1 95 ? 7.758 12.433 -8.845 1.00 84.31 95 ALA A CA 1
ATOM 760 C C . ALA A 1 95 ? 6.419 13.071 -9.266 1.00 84.31 95 ALA A C 1
ATOM 762 O O . ALA A 1 95 ? 5.754 13.695 -8.446 1.00 84.31 95 ALA A O 1
ATOM 763 N N . ASP A 1 96 ? 6.044 12.925 -10.534 1.00 83.44 96 ASP A N 1
ATOM 764 C CA . ASP A 1 96 ? 4.807 13.407 -11.146 1.00 83.44 96 ASP A CA 1
ATOM 765 C C . ASP A 1 96 ? 3.701 12.340 -11.215 1.00 83.44 96 ASP A C 1
ATOM 767 O O . ASP A 1 96 ? 2.572 12.660 -11.603 1.00 83.44 96 ASP A O 1
ATOM 771 N N . ALA A 1 97 ? 3.983 11.099 -10.795 1.00 83.56 97 ALA A N 1
ATOM 772 C CA . ALA A 1 97 ? 2.976 10.048 -10.715 1.00 83.56 97 ALA A CA 1
ATOM 773 C C . ALA A 1 97 ? 1.877 10.481 -9.736 1.00 83.56 97 ALA A C 1
ATOM 775 O O . ALA A 1 97 ? 2.101 10.633 -8.535 1.00 83.56 97 ALA A O 1
ATOM 776 N N . SER A 1 98 ? 0.678 10.711 -10.260 1.00 81.69 98 SER A N 1
ATOM 777 C CA . SER A 1 98 ? -0.471 11.190 -9.499 1.00 81.69 98 SER A CA 1
ATOM 778 C C . SER A 1 98 ? -1.774 10.793 -10.192 1.00 81.69 98 SER A C 1
ATOM 780 O O . SER A 1 98 ? -1.790 10.377 -11.351 1.00 81.69 98 SER A O 1
ATOM 782 N N . GLY A 1 99 ? -2.891 10.917 -9.476 1.00 86.06 99 GLY A N 1
ATOM 783 C CA . GLY A 1 99 ? -4.214 10.619 -10.020 1.00 86.06 99 GLY A CA 1
ATOM 784 C C . GLY A 1 99 ? -4.530 9.124 -10.068 1.00 86.06 99 GLY A C 1
ATOM 785 O O . GLY A 1 99 ? -3.997 8.339 -9.288 1.00 86.06 99 GLY A O 1
ATOM 786 N N . GLY A 1 100 ? -5.442 8.744 -10.968 1.00 83.81 100 GLY A N 1
ATOM 787 C CA . GLY A 1 100 ? -6.006 7.391 -11.006 1.00 83.81 100 GLY A CA 1
ATOM 788 C C . GLY A 1 100 ? -4.960 6.298 -11.222 1.00 83.81 100 GLY A C 1
ATOM 789 O O . GLY A 1 100 ? -5.041 5.266 -10.568 1.00 83.81 100 GLY A O 1
ATOM 790 N N . ALA A 1 101 ? -3.958 6.542 -12.077 1.00 88.12 101 ALA A N 1
ATOM 791 C CA . ALA A 1 101 ? -2.908 5.593 -12.478 1.00 88.12 101 ALA A CA 1
ATOM 792 C C . ALA A 1 101 ? -1.877 5.252 -11.394 1.00 88.12 101 ALA A C 1
ATOM 794 O O . ALA A 1 101 ? -1.120 4.294 -11.560 1.00 88.12 101 ALA A O 1
ATOM 795 N N . TRP A 1 102 ? -1.836 6.002 -10.290 1.00 94.62 102 TRP A N 1
ATOM 796 C CA . TRP A 1 102 ? -0.806 5.835 -9.270 1.00 94.62 102 TRP A CA 1
ATOM 797 C C . TRP A 1 102 ? -0.753 4.383 -8.738 1.00 94.62 102 TRP A C 1
ATOM 799 O O . TRP A 1 102 ? -1.805 3.783 -8.497 1.00 94.62 102 TRP A O 1
ATOM 809 N N . PRO A 1 103 ? 0.446 3.788 -8.545 1.00 96.44 103 PRO A N 1
ATOM 810 C CA . PRO A 1 103 ? 1.792 4.385 -8.623 1.00 96.44 103 PRO A CA 1
ATOM 811 C C . PRO A 1 103 ? 2.446 4.383 -10.018 1.00 96.44 103 PRO A C 1
ATOM 813 O O . PRO A 1 103 ? 3.629 4.701 -10.140 1.00 96.44 103 PRO A O 1
ATOM 816 N N . PHE A 1 104 ? 1.720 4.011 -11.070 1.00 97.06 104 PHE A N 1
ATOM 817 C CA . PHE A 1 104 ? 2.226 4.069 -12.440 1.00 97.06 104 PHE A CA 1
ATOM 818 C C . PHE A 1 104 ? 2.166 5.497 -12.988 1.00 97.06 104 PHE A C 1
ATOM 820 O O . PHE A 1 104 ? 1.393 6.328 -12.508 1.00 97.06 104 PHE A O 1
ATOM 827 N N . ILE A 1 105 ? 2.991 5.785 -13.999 1.00 95.62 105 ILE A N 1
ATOM 828 C CA . ILE A 1 105 ? 2.994 7.105 -14.648 1.00 95.62 105 ILE A CA 1
ATOM 829 C C . ILE A 1 105 ? 1.682 7.363 -15.405 1.00 95.62 105 ILE A C 1
ATOM 831 O O . ILE A 1 105 ? 1.196 8.491 -15.441 1.00 95.62 105 ILE A O 1
ATOM 835 N N . ASP A 1 106 ? 1.098 6.316 -15.994 1.00 95.19 106 ASP A N 1
ATOM 836 C CA . ASP A 1 106 ? -0.140 6.382 -16.761 1.00 95.19 106 ASP A CA 1
ATOM 837 C C . ASP A 1 106 ? -0.879 5.029 -16.805 1.00 95.19 106 ASP A C 1
ATOM 839 O O . ASP A 1 106 ? -0.405 4.000 -16.314 1.00 95.19 106 ASP A O 1
ATOM 843 N N . GLU A 1 107 ? -2.075 5.036 -17.402 1.00 95.31 107 GLU A N 1
ATOM 844 C CA . GLU A 1 107 ? -2.918 3.843 -17.550 1.00 95.31 107 GLU A CA 1
ATOM 845 C C . GLU A 1 107 ? -2.328 2.784 -18.493 1.00 95.31 107 GLU A C 1
ATOM 847 O O . GLU A 1 107 ? -2.679 1.612 -18.372 1.00 95.31 107 GLU A O 1
ATOM 852 N N . ASN A 1 108 ? -1.451 3.150 -19.433 1.00 96.62 108 ASN A N 1
ATOM 853 C CA . ASN A 1 108 ? -0.837 2.167 -20.328 1.00 96.62 108 ASN A CA 1
ATOM 854 C C . ASN A 1 108 ? 0.190 1.334 -19.557 1.00 96.62 108 ASN A C 1
ATOM 856 O O . ASN A 1 108 ? 0.147 0.108 -19.610 1.00 96.62 108 ASN A O 1
ATOM 860 N N . GLN A 1 109 ? 1.0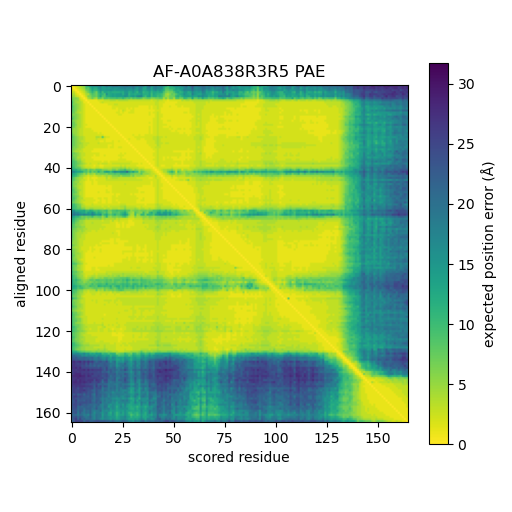40 1.991 -18.762 1.00 96.62 109 GLN A N 1
ATOM 861 C CA . GLN A 1 109 ? 2.013 1.314 -17.910 1.00 96.62 109 GLN A CA 1
ATOM 862 C C . GLN A 1 109 ? 1.331 0.428 -16.857 1.00 96.62 109 GLN A C 1
ATOM 864 O O . GLN A 1 109 ? 1.822 -0.663 -16.561 1.00 96.62 109 GLN A O 1
ATOM 869 N N . TRP A 1 110 ? 0.183 0.864 -16.323 1.00 96.88 110 TRP A N 1
ATOM 870 C CA . TRP A 1 110 ? -0.651 0.013 -15.476 1.00 96.88 110 TRP A CA 1
ATOM 871 C C . TRP A 1 110 ? -1.112 -1.247 -16.219 1.00 96.88 110 TRP A C 1
ATOM 873 O O . TRP A 1 110 ? -0.881 -2.353 -15.732 1.00 96.88 110 TRP A O 1
ATOM 883 N N . ARG A 1 111 ? -1.716 -1.106 -17.406 1.00 97.19 111 ARG A N 1
ATOM 884 C CA . ARG A 1 111 ? -2.220 -2.243 -18.199 1.00 97.19 111 ARG A CA 1
ATOM 885 C C . ARG A 1 111 ? -1.135 -3.265 -18.527 1.00 97.19 111 ARG A C 1
ATOM 887 O O . ARG A 1 111 ? -1.393 -4.462 -18.437 1.00 97.19 111 ARG A O 1
ATOM 894 N N . ASP A 1 112 ? 0.080 -2.810 -18.825 1.00 97.94 112 ASP A N 1
ATOM 895 C CA . ASP A 1 112 ? 1.228 -3.692 -19.076 1.00 97.94 112 ASP A CA 1
ATOM 896 C C . ASP A 1 112 ? 1.625 -4.521 -17.839 1.00 97.94 112 ASP A C 1
ATOM 898 O O . ASP A 1 112 ? 2.212 -5.596 -17.966 1.00 97.94 112 ASP A O 1
ATOM 902 N N . CYS A 1 113 ? 1.295 -4.039 -16.636 1.00 97.88 113 CYS A N 1
ATOM 903 C CA . CYS A 1 113 ? 1.631 -4.667 -15.358 1.00 97.88 113 CYS A CA 1
ATOM 904 C C . CYS A 1 113 ? 0.435 -5.343 -14.664 1.00 97.88 113 CYS A C 1
ATOM 906 O O . CYS A 1 113 ? 0.612 -5.947 -13.603 1.00 97.88 113 CYS A O 1
ATOM 908 N N . GLU A 1 114 ? -0.776 -5.261 -15.223 1.00 97.00 114 GLU A N 1
ATOM 909 C CA . GLU A 1 114 ? -2.016 -5.705 -14.570 1.00 97.00 114 GLU A CA 1
ATOM 910 C C . GLU A 1 114 ? -1.977 -7.194 -14.181 1.00 97.00 114 GLU A C 1
ATOM 912 O O . GLU A 1 114 ? -2.478 -7.588 -13.120 1.00 97.00 114 GLU A O 1
ATOM 917 N N . SER A 1 115 ? -1.313 -8.028 -14.988 1.00 97.56 115 SER A N 1
ATOM 918 C CA . SER A 1 115 ? -1.174 -9.464 -14.722 1.00 97.56 115 SER A CA 1
ATOM 919 C C . SER A 1 115 ? -0.488 -9.760 -13.385 1.00 97.56 115 SER A C 1
ATOM 921 O O . SER A 1 115 ? -0.841 -10.736 -12.726 1.00 97.56 115 SER A O 1
ATOM 923 N N . LEU A 1 116 ? 0.418 -8.890 -12.922 1.00 97.06 116 LEU A N 1
ATOM 924 C CA . LEU A 1 116 ? 1.114 -9.056 -11.642 1.00 97.06 116 LEU A CA 1
ATOM 925 C C . LEU A 1 116 ? 0.161 -8.935 -10.445 1.00 97.06 116 LEU A C 1
ATOM 927 O O . LEU A 1 116 ? 0.378 -9.571 -9.412 1.00 97.06 116 LEU A O 1
ATOM 931 N N . ALA A 1 117 ? -0.911 -8.145 -10.555 1.00 94.69 117 ALA A N 1
ATOM 932 C CA . ALA A 1 117 ? -1.961 -8.127 -9.537 1.00 94.69 117 ALA A CA 1
ATOM 933 C C . ALA A 1 117 ? -2.830 -9.394 -9.611 1.00 94.69 117 ALA A C 1
ATOM 935 O O . ALA A 1 117 ? -3.208 -9.945 -8.575 1.00 94.69 117 ALA A O 1
ATOM 936 N N . ALA A 1 118 ? -3.132 -9.873 -10.823 1.00 93.56 118 ALA A N 1
ATOM 937 C CA . ALA A 1 118 ? -3.945 -11.072 -11.034 1.00 93.56 118 ALA A CA 1
ATOM 938 C C . ALA A 1 118 ? -3.290 -12.344 -10.461 1.00 93.56 118 ALA A C 1
ATOM 940 O O . ALA A 1 118 ? -3.982 -13.175 -9.871 1.00 93.56 118 ALA A O 1
ATOM 941 N N . GLU A 1 119 ? -1.962 -12.461 -10.545 1.00 96.25 119 GLU A N 1
ATOM 942 C CA . GLU A 1 119 ? -1.180 -13.562 -9.956 1.00 96.25 119 GLU A CA 1
ATOM 943 C C . GLU A 1 119 ? -1.380 -13.719 -8.438 1.00 96.25 119 GLU A C 1
ATOM 945 O O . GLU A 1 119 ? -1.228 -14.815 -7.901 1.00 96.25 119 GLU A O 1
ATOM 950 N N . CYS A 1 120 ? -1.740 -12.643 -7.731 1.00 95.75 120 CYS A N 1
ATOM 951 C CA . CYS A 1 120 ? -1.929 -12.662 -6.281 1.00 95.75 120 CYS A CA 1
ATOM 952 C C . CYS A 1 120 ? -3.298 -13.204 -5.833 1.00 95.75 120 CYS A C 1
ATOM 954 O O . CYS A 1 120 ? -3.535 -13.278 -4.628 1.00 95.75 120 CYS A O 1
ATOM 956 N N . ALA A 1 121 ? -4.193 -13.564 -6.766 1.00 95.25 121 ALA A N 1
ATOM 957 C CA . ALA A 1 121 ? -5.543 -14.065 -6.479 1.00 95.25 121 ALA A CA 1
ATOM 958 C C . ALA A 1 121 ? -6.332 -13.172 -5.494 1.00 95.25 121 ALA A C 1
ATOM 960 O O . ALA A 1 121 ? -7.011 -13.659 -4.588 1.00 95.25 121 ALA A O 1
ATOM 961 N N . LEU A 1 122 ? -6.210 -11.849 -5.655 1.00 96.56 122 LEU A N 1
ATOM 962 C CA . LEU A 1 122 ? -6.914 -10.873 -4.822 1.00 96.56 122 LEU A CA 1
ATOM 963 C C . LEU A 1 122 ? -8.435 -11.010 -5.000 1.00 96.56 122 LEU A C 1
ATOM 965 O O . LEU A 1 122 ? -8.891 -11.191 -6.134 1.00 96.56 122 LEU A O 1
ATOM 969 N N . PRO A 1 123 ? -9.234 -10.895 -3.923 1.00 97.06 123 PRO A N 1
ATOM 970 C CA . PRO A 1 123 ? -10.682 -10.927 -4.046 1.00 97.06 123 PRO A CA 1
ATOM 971 C C . PRO A 1 123 ? -11.186 -9.716 -4.841 1.00 97.06 123 PRO A C 1
ATOM 973 O O . PRO A 1 123 ? -10.537 -8.667 -4.921 1.00 97.06 123 PRO A O 1
ATOM 976 N N . ASN A 1 124 ? -12.376 -9.852 -5.422 1.00 97.19 124 ASN A N 1
ATOM 977 C CA . ASN A 1 124 ? -13.086 -8.700 -5.966 1.00 97.19 124 ASN A CA 1
ATOM 978 C C . ASN A 1 124 ? -13.500 -7.767 -4.826 1.00 97.19 124 ASN A C 1
ATOM 980 O O . ASN A 1 124 ? -13.725 -8.204 -3.696 1.00 97.19 124 ASN A O 1
ATOM 984 N N . PHE A 1 125 ? -13.630 -6.481 -5.135 1.00 96.94 125 PHE A N 1
ATOM 985 C CA . PHE A 1 125 ? -14.155 -5.529 -4.174 1.00 96.94 125 PHE A CA 1
ATOM 986 C C . PHE A 1 125 ? -15.607 -5.878 -3.803 1.00 96.94 125 PHE A C 1
ATOM 988 O O . PHE A 1 125 ? -16.474 -5.933 -4.674 1.00 96.94 125 PHE A O 1
ATOM 995 N N . ASP A 1 126 ? -15.868 -6.076 -2.512 1.00 96.06 126 ASP A N 1
ATOM 996 C CA . ASP A 1 126 ? -17.203 -6.209 -1.937 1.00 96.06 126 ASP A CA 1
ATOM 997 C C . ASP A 1 126 ? -17.486 -5.005 -1.015 1.00 96.06 126 ASP A C 1
ATOM 999 O O . ASP A 1 126 ? -16.800 -4.854 0.000 1.00 96.06 126 ASP A O 1
ATOM 1003 N N . PRO A 1 127 ? -18.484 -4.149 -1.311 1.00 93.50 127 PRO A N 1
ATOM 1004 C CA . PRO A 1 127 ? -18.794 -2.985 -0.480 1.00 93.50 127 PRO A CA 1
ATOM 1005 C C . PRO A 1 127 ? -19.252 -3.355 0.940 1.00 93.50 127 PRO A C 1
ATOM 1007 O O . PRO A 1 127 ? -19.075 -2.561 1.859 1.00 93.50 127 PRO A O 1
ATOM 1010 N N . ILE A 1 128 ? -19.814 -4.547 1.160 1.00 90.62 128 ILE A N 1
ATOM 1011 C CA . ILE A 1 128 ? -20.240 -4.991 2.496 1.00 90.62 128 ILE A CA 1
ATOM 1012 C C . ILE A 1 128 ? -19.017 -5.301 3.365 1.00 90.62 128 ILE A C 1
ATOM 1014 O O . ILE A 1 128 ? -19.004 -5.001 4.560 1.00 90.62 128 ILE A O 1
ATOM 1018 N N . VAL A 1 129 ? -17.984 -5.892 2.763 1.00 90.19 129 VAL A N 1
ATOM 1019 C CA . VAL A 1 129 ? -16.763 -6.299 3.468 1.00 90.19 129 VAL A CA 1
ATOM 1020 C C . VAL A 1 129 ? -15.781 -5.135 3.580 1.00 90.19 129 VAL A C 1
ATOM 1022 O O . VAL A 1 129 ? -15.248 -4.887 4.661 1.00 90.19 129 VAL A O 1
ATOM 1025 N N . HIS A 1 130 ? -15.564 -4.415 2.478 1.00 92.94 130 HIS A N 1
ATOM 1026 C CA . HIS A 1 130 ? -14.488 -3.438 2.333 1.00 92.94 130 HIS A CA 1
ATOM 1027 C C . HIS A 1 130 ? -14.925 -1.986 2.537 1.00 92.94 130 HIS A C 1
ATOM 1029 O O . HIS A 1 130 ? -14.058 -1.133 2.649 1.00 92.94 130 HIS A O 1
ATOM 1035 N N . SER A 1 131 ? -16.217 -1.653 2.605 1.00 86.31 131 SER A N 1
ATOM 1036 C CA . SER A 1 131 ? -16.664 -0.272 2.866 1.00 86.31 131 SER A CA 1
ATOM 1037 C C . SER A 1 131 ? -17.310 -0.141 4.232 1.00 86.31 131 SER A C 1
ATOM 1039 O O . SER A 1 131 ? -18.475 0.245 4.364 1.00 86.31 131 SER A O 1
ATOM 1041 N N . ARG A 1 132 ? -16.539 -0.433 5.287 1.00 76.69 132 ARG A N 1
ATOM 1042 C CA . ARG A 1 132 ? -17.007 -0.122 6.636 1.00 76.69 132 ARG A CA 1
ATOM 1043 C C . ARG A 1 132 ? -17.233 1.387 6.735 1.00 76.69 132 ARG A C 1
ATOM 1045 O O . ARG A 1 132 ? -16.431 2.163 6.212 1.00 76.69 132 ARG A O 1
ATOM 1052 N N . PRO A 1 133 ? -18.309 1.830 7.408 1.00 66.62 133 PRO A N 1
ATOM 1053 C CA . PRO A 1 133 ? -18.485 3.242 7.677 1.00 66.62 133 PRO A CA 1
ATOM 1054 C C . PRO A 1 133 ? -17.253 3.711 8.445 1.00 66.62 133 PRO A C 1
ATOM 1056 O O . PRO A 1 133 ? -17.004 3.253 9.563 1.00 66.62 133 PRO A O 1
ATOM 1059 N N . VAL A 1 134 ? -16.473 4.597 7.822 1.00 59.50 134 VAL A N 1
ATOM 1060 C CA . VAL A 1 134 ? -15.390 5.313 8.487 1.00 59.50 134 VAL A CA 1
ATOM 1061 C C . VAL A 1 134 ? -16.061 6.037 9.639 1.00 59.50 134 VAL A C 1
ATOM 1063 O O . VAL A 1 134 ? -16.765 7.033 9.451 1.00 59.50 134 VAL A O 1
ATOM 1066 N N . ASN A 1 135 ? -15.937 5.484 10.843 1.00 54.53 135 ASN A N 1
ATOM 1067 C CA . ASN A 1 135 ? -16.397 6.147 12.044 1.00 54.53 135 ASN A CA 1
ATOM 1068 C C . ASN A 1 135 ? -15.430 7.302 12.254 1.00 54.53 135 ASN A C 1
ATOM 1070 O O . ASN A 1 135 ? -14.448 7.158 12.975 1.00 54.53 135 ASN A O 1
ATOM 1074 N N . HIS A 1 136 ? -15.700 8.408 11.551 1.00 52.22 136 HIS A N 1
ATOM 1075 C CA . HIS A 1 136 ? 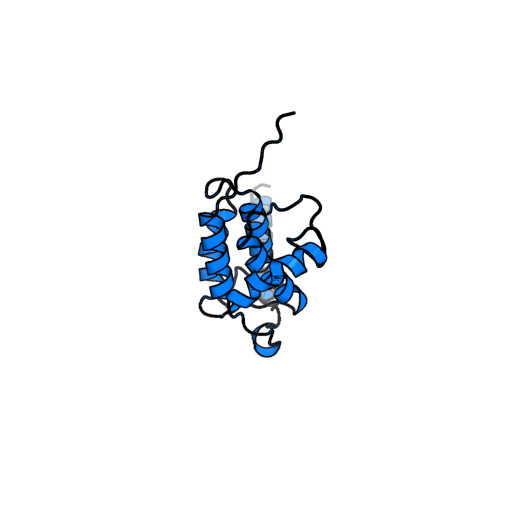-14.934 9.639 11.585 1.00 52.22 136 HIS A CA 1
ATOM 1076 C C . HIS A 1 136 ? -14.576 9.897 13.041 1.00 52.22 136 HIS A C 1
ATOM 1078 O O . HIS A 1 136 ? -15.470 9.950 13.885 1.00 52.22 136 HIS A O 1
ATOM 1084 N N . TRP A 1 137 ? -13.285 9.970 13.350 1.00 49.97 137 TRP A N 1
ATOM 1085 C CA . TRP A 1 137 ? -12.766 10.008 14.719 1.00 49.97 137 TRP A CA 1
ATOM 1086 C C . TRP A 1 137 ? -13.471 11.050 15.620 1.00 49.97 137 TRP A C 1
ATOM 1088 O O . TRP A 1 137 ? -13.647 10.826 16.818 1.00 49.97 137 TRP A O 1
ATOM 1098 N N . SER A 1 138 ? -14.004 12.130 15.028 1.00 52.22 138 SER A N 1
ATOM 1099 C CA . SER A 1 138 ? -14.857 13.136 15.685 1.00 52.22 138 SER A CA 1
ATOM 1100 C C . SER A 1 138 ? -16.154 12.592 16.306 1.00 52.22 138 SER A C 1
ATOM 1102 O O . SER A 1 138 ? -16.784 13.287 17.099 1.00 52.22 138 SER A O 1
ATOM 1104 N N . ARG A 1 139 ? -16.564 11.362 15.977 1.00 50.66 139 ARG A N 1
ATOM 1105 C CA . ARG A 1 139 ? -17.697 10.649 16.584 1.00 50.66 139 ARG A CA 1
ATOM 1106 C C . ARG A 1 139 ? -17.287 9.710 17.724 1.00 50.66 139 ARG A C 1
ATOM 1108 O O . ARG A 1 139 ? -18.170 9.252 18.443 1.00 50.66 139 ARG A O 1
ATOM 1115 N N . LYS A 1 140 ? -15.991 9.401 17.895 1.00 50.38 140 LYS A N 1
ATOM 1116 C CA . LYS A 1 140 ? -15.504 8.422 18.889 1.00 50.38 140 LYS A CA 1
ATOM 1117 C C . LYS A 1 140 ? -15.091 9.035 20.223 1.00 50.38 140 LYS A C 1
ATOM 1119 O O . LYS A 1 140 ? -15.217 8.352 21.232 1.00 50.38 140 LYS A O 1
ATOM 1124 N N . ILE A 1 141 ? -14.662 10.299 20.274 1.00 52.03 141 ILE A N 1
ATOM 1125 C CA . ILE A 1 141 ? -14.628 11.007 21.559 1.00 52.03 141 ILE A CA 1
ATOM 1126 C C . ILE A 1 141 ? -16.081 11.386 21.844 1.00 52.03 141 ILE A C 1
ATOM 1128 O O . ILE A 1 141 ? -16.617 12.232 21.121 1.00 52.03 141 ILE A O 1
ATOM 1132 N N . PRO A 1 142 ? -16.752 10.801 22.859 1.00 54.44 142 PRO A N 1
ATOM 1133 C CA . PRO A 1 142 ? -18.030 11.343 23.286 1.00 54.44 142 PRO A CA 1
ATOM 1134 C C . PRO A 1 142 ? -17.736 12.802 23.591 1.00 54.44 142 PRO A C 1
ATOM 1136 O O . PRO A 1 142 ? -16.860 13.063 24.413 1.00 54.44 142 PRO A O 1
ATOM 1139 N N . THR A 1 143 ? -18.392 13.747 22.917 1.00 60.12 143 THR A N 1
ATOM 1140 C CA . THR A 1 143 ? -18.050 15.181 22.967 1.00 60.12 143 THR A CA 1
ATOM 1141 C C . THR A 1 143 ? -17.829 15.657 24.407 1.00 60.12 143 THR A C 1
ATOM 1143 O O . THR A 1 143 ? -16.955 16.468 24.680 1.00 60.12 143 THR A O 1
ATOM 1146 N N . LYS A 1 144 ? -18.541 15.037 25.355 1.00 64.75 144 LYS A N 1
ATOM 1147 C CA . LYS A 1 144 ? -18.372 15.174 26.802 1.00 64.75 144 LYS A CA 1
ATOM 1148 C C . LYS A 1 144 ? -16.954 14.892 27.325 1.00 64.75 144 LYS A C 1
ATOM 1150 O O . LYS A 1 144 ? -16.446 15.723 28.062 1.00 64.75 144 LYS A O 1
ATOM 1155 N N . VAL A 1 145 ? -16.299 13.780 26.983 1.00 76.38 145 VAL A N 1
ATOM 1156 C CA . VAL A 1 145 ? -14.954 13.433 27.498 1.00 76.38 145 VAL A CA 1
ATOM 1157 C C . VAL A 1 145 ? -13.901 14.417 26.991 1.00 76.38 145 VAL A C 1
ATOM 1159 O O . VAL A 1 145 ? -13.142 14.957 27.790 1.00 76.38 145 VAL A O 1
ATOM 1162 N N . GLY A 1 146 ? -13.914 14.728 25.690 1.00 73.44 146 GLY A N 1
ATOM 1163 C CA . GLY A 1 146 ? -13.019 15.735 25.109 1.00 73.44 146 GLY A CA 1
ATOM 1164 C C . GLY A 1 146 ? -13.236 17.122 25.718 1.00 73.44 146 GLY A C 1
ATOM 1165 O O . GLY A 1 146 ? -12.276 17.770 26.128 1.00 73.44 146 GLY A O 1
ATOM 1166 N N . LEU A 1 147 ? -14.499 17.541 25.877 1.00 80.12 147 LEU A N 1
ATOM 1167 C CA . LEU A 1 147 ? -14.843 18.792 26.561 1.00 80.12 147 LEU A CA 1
ATOM 1168 C C . LEU A 1 147 ? -14.401 18.798 28.030 1.00 80.12 147 LEU A C 1
ATOM 1170 O O . LEU A 1 147 ? -13.976 19.837 28.519 1.00 80.12 147 LEU A O 1
ATOM 1174 N N . THR A 1 148 ? -14.462 17.659 28.725 1.00 86.25 148 THR A N 1
ATOM 1175 C CA . THR A 1 148 ? -14.043 17.555 30.133 1.00 86.25 148 THR A CA 1
ATOM 1176 C C . THR A 1 148 ? -12.531 17.719 30.267 1.00 86.25 148 THR A C 1
ATOM 1178 O O . THR A 1 148 ? -12.079 18.448 31.144 1.00 86.25 148 THR A O 1
ATOM 1181 N N . ILE A 1 149 ? -11.747 17.103 29.374 1.00 86.88 149 ILE A N 1
ATOM 1182 C CA . ILE A 1 149 ? -10.285 17.263 29.346 1.00 86.88 149 ILE A CA 1
ATOM 1183 C C . ILE A 1 149 ? -9.917 18.722 29.052 1.00 86.88 149 ILE A C 1
ATOM 1185 O O . ILE A 1 149 ? -9.116 19.308 29.776 1.00 86.88 149 ILE A O 1
ATOM 1189 N N . ILE A 1 150 ? -10.543 19.340 28.044 1.00 87.88 150 ILE A N 1
ATOM 1190 C CA . ILE A 1 150 ? -10.303 20.753 27.708 1.00 87.88 150 ILE A CA 1
ATOM 1191 C C . ILE A 1 150 ? -10.689 21.666 28.882 1.00 87.88 150 ILE A C 1
ATOM 1193 O O . ILE A 1 150 ? -9.912 22.541 29.256 1.00 87.88 150 ILE A O 1
ATOM 1197 N N . ALA A 1 151 ? -11.850 21.447 29.506 1.00 90.88 151 ALA A N 1
ATOM 1198 C CA . ALA A 1 151 ? -12.296 22.231 30.656 1.00 90.88 151 ALA A CA 1
ATOM 1199 C C . ALA A 1 151 ? -11.351 22.087 31.859 1.00 90.88 151 ALA A C 1
ATOM 1201 O O . ALA A 1 151 ? -11.041 23.084 32.510 1.00 90.88 151 ALA A O 1
ATOM 1202 N N . ALA A 1 152 ? -10.848 20.878 32.128 1.00 94.38 152 ALA A N 1
ATOM 1203 C CA . ALA A 1 152 ? -9.876 20.636 33.191 1.00 94.38 152 ALA A CA 1
ATOM 1204 C C . ALA A 1 152 ? -8.544 21.362 32.931 1.00 94.38 152 ALA A C 1
ATOM 1206 O O . ALA A 1 152 ? -7.991 21.967 33.849 1.00 94.38 152 ALA A O 1
ATOM 1207 N N . LEU A 1 153 ? -8.059 21.365 31.684 1.00 95.69 153 LEU A N 1
ATOM 1208 C CA . LEU A 1 153 ? -6.846 22.093 31.296 1.00 95.69 153 LEU A CA 1
ATOM 1209 C C . LEU A 1 153 ? -7.014 23.614 31.439 1.00 95.69 153 LEU A C 1
ATOM 1211 O O . LEU A 1 153 ? -6.120 24.280 31.960 1.00 95.69 153 LEU A O 1
ATOM 1215 N N . ILE A 1 154 ? -8.167 24.162 31.039 1.00 95.62 154 ILE A N 1
ATOM 1216 C CA . ILE A 1 154 ? -8.477 25.591 31.211 1.00 95.62 154 ILE A CA 1
ATOM 1217 C C . ILE A 1 154 ? -8.546 25.951 32.700 1.00 95.62 154 ILE A C 1
ATOM 1219 O O . ILE A 1 154 ? -7.942 26.937 33.119 1.00 95.62 154 ILE A O 1
ATOM 1223 N N . ALA A 1 155 ? -9.236 25.148 33.514 1.00 94.62 155 ALA A N 1
ATOM 1224 C CA . ALA A 1 155 ? -9.334 25.380 34.953 1.00 94.62 155 ALA A CA 1
ATOM 1225 C C . ALA A 1 155 ? -7.952 25.366 35.629 1.00 94.62 155 ALA A C 1
ATOM 1227 O O . ALA A 1 155 ? -7.651 26.253 36.427 1.00 94.62 155 ALA A O 1
ATOM 1228 N N . ALA A 1 156 ? -7.087 24.414 35.266 1.00 95.38 156 ALA A N 1
ATOM 1229 C CA . ALA A 1 156 ? -5.717 24.354 35.770 1.00 95.38 156 ALA A CA 1
ATOM 1230 C C . ALA A 1 156 ? -4.905 25.607 35.394 1.00 95.38 156 ALA A C 1
ATOM 1232 O O . ALA A 1 156 ? -4.222 26.172 36.248 1.00 95.38 156 ALA A O 1
ATOM 1233 N N . ALA A 1 157 ? -5.020 26.089 34.151 1.00 94.69 157 ALA A N 1
ATOM 1234 C CA . ALA A 1 157 ? -4.346 27.311 33.710 1.00 94.69 157 ALA A CA 1
ATOM 1235 C C . ALA A 1 157 ? -4.811 28.552 34.494 1.00 94.69 157 ALA A C 1
ATOM 1237 O O . ALA A 1 157 ? -3.983 29.361 34.910 1.00 94.69 157 ALA A O 1
ATOM 1238 N N . VAL A 1 158 ? -6.118 28.678 34.756 1.00 95.81 158 VAL A N 1
ATOM 1239 C CA . VAL A 1 158 ? -6.677 29.774 35.567 1.00 95.81 158 VAL A CA 1
ATOM 1240 C C . VAL A 1 158 ? -6.132 29.743 36.996 1.00 95.81 158 VAL A C 1
ATOM 1242 O O . VAL A 1 158 ? -5.741 30.786 37.516 1.00 95.81 158 VAL A O 1
ATOM 1245 N N . VAL A 1 159 ? -6.053 28.561 37.617 1.00 95.50 159 VAL A N 1
ATOM 1246 C CA . VAL A 1 159 ? -5.487 28.406 38.968 1.00 95.50 159 VAL A CA 1
ATOM 1247 C C . VAL A 1 159 ? -4.020 28.841 39.005 1.00 95.50 159 VAL A C 1
ATOM 1249 O O . VAL A 1 159 ? -3.628 29.567 39.913 1.00 95.50 159 VAL A O 1
ATOM 1252 N N . ILE A 1 160 ? -3.215 28.461 38.009 1.00 96.31 160 ILE A N 1
ATOM 1253 C CA . ILE A 1 160 ? -1.798 28.851 37.932 1.00 96.31 160 ILE A CA 1
ATOM 1254 C C . ILE A 1 160 ? -1.644 30.375 37.830 1.00 96.31 160 ILE A C 1
ATOM 1256 O O . ILE A 1 160 ? -0.836 30.955 38.555 1.00 96.31 160 ILE A O 1
ATOM 1260 N N . VAL A 1 161 ? -2.426 31.032 36.967 1.00 94.94 161 VAL A N 1
ATOM 1261 C CA . VAL A 1 161 ? -2.388 32.498 36.810 1.00 94.94 161 VAL A CA 1
ATOM 1262 C C . VAL A 1 161 ? -2.815 33.202 38.100 1.00 94.94 161 VAL A C 1
ATOM 1264 O O . VAL A 1 161 ? -2.147 34.142 38.527 1.00 94.94 161 VAL A O 1
ATOM 1267 N N . ALA A 1 162 ? -3.878 32.721 38.749 1.00 93.88 162 ALA A N 1
ATOM 1268 C CA . ALA A 1 162 ? -4.374 33.289 40.001 1.00 93.88 162 ALA A CA 1
ATOM 1269 C C . ALA A 1 162 ? -3.369 33.155 41.155 1.00 93.88 162 ALA A C 1
ATOM 1271 O O . ALA A 1 162 ? -3.278 34.051 41.981 1.00 93.88 162 ALA A O 1
ATOM 1272 N N . LEU A 1 163 ? -2.604 32.060 41.206 1.00 94.19 163 LEU A N 1
ATOM 1273 C CA . LEU A 1 163 ? -1.554 31.857 42.212 1.00 94.19 163 LEU A CA 1
ATOM 1274 C C . LEU A 1 163 ? -0.263 32.637 41.916 1.00 94.19 163 LEU A C 1
ATOM 1276 O O . LEU A 1 163 ? 0.584 32.759 42.796 1.00 94.19 163 LEU A O 1
ATOM 1280 N N . SER A 1 164 ? -0.095 33.123 40.685 1.00 91.81 164 SER A N 1
ATOM 1281 C CA . SER A 1 164 ? 1.087 33.882 40.251 1.00 91.81 164 SER A CA 1
ATOM 1282 C C . SER A 1 164 ? 0.893 35.403 40.318 1.00 91.81 164 SER A C 1
ATOM 1284 O O . SER A 1 164 ? 1.821 36.137 39.978 1.00 91.81 164 SER A O 1
ATOM 1286 N N . SER A 1 165 ? -0.303 35.864 40.699 1.00 83.94 165 SER A N 1
ATOM 1287 C CA . SER A 1 165 ? -0.681 37.280 40.834 1.00 83.94 165 SER A CA 1
ATOM 1288 C C . SER A 1 165 ? -0.746 37.678 42.303 1.00 83.94 165 SER A C 1
ATOM 1290 O O . SER A 1 165 ? -0.356 38.825 42.610 1.00 83.94 165 SER A O 1
#

Sequence (165 aa):
MQSHTPNVDRQARANLRDALVQYMTGKIQTFAFDDRNSKYISSRSTIDLSVRAISCELYSIHDDFVDHPISVTPEGWETLRRVVAFLGTDLHLQADASGGAWPFIDENQWRDCESLAAECALPNFDPIVHSRPVNHWSRKIPTKVGLTIIAALIAAAVVIVALSS

Solvent-accessible surface area (backbone atoms only — not comparable to full-atom values): 9607 Å² total; per-residue (Å²): 134,84,80,78,74,80,60,77,46,62,68,59,26,49,54,48,31,51,43,49,51,34,25,72,64,59,75,36,36,46,57,67,34,43,68,65,39,55,55,3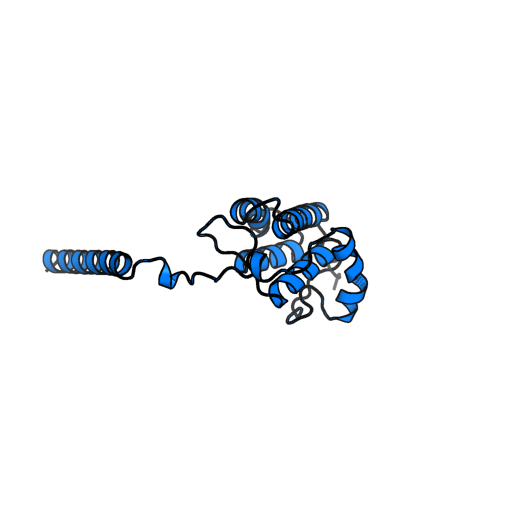4,56,43,83,84,67,49,81,22,65,46,54,27,53,52,30,49,53,54,59,72,65,58,68,94,86,58,82,38,63,55,55,46,53,75,65,52,49,52,35,49,42,39,43,42,16,53,40,71,51,90,75,73,62,52,94,80,40,54,74,84,36,27,65,28,79,36,66,66,61,38,62,78,37,45,64,54,32,58,74,67,69,65,69,78,92,45,64,85,70,26,45,56,80,78,75,53,66,85,70,69,51,54,67,65,61,56,51,48,54,52,50,51,54,52,53,52,50,52,52,54,54,63,74,74,109

Secondary structure (DSSP, 8-state):
----PPPP-HHHHHHHHHHHHHHHTTSS-HHHHHHHHHTTTSTTS-S-HHHHHHHHHHHHHS-TTS--S----HHHHHHHHHHHHHTTSS----TT--STTTTSSSHHHHHHHHHHHHTTTPPPP-HHHH------GGGTS-HHHHHHHHHHHHHHHHHHHHHT-